Protein AF-A0A9D8FZQ9-F1 (afdb_monomer_lite)

Secondary structure (DSSP, 8-state):
--HHHHHHHHHHHHHHHHHHHHEEEEPTTEEEEEEETTEEEEEEPSEEEE--TTTEEEEEEESTT--

Foldseek 3Di:
DPPVVVVVVVVVVVVVVQQVQQKDAAAQQWWWFKDFPNHTPDIDHGGIGGDRPPGIDTDIDGNVPPD

pLDDT: mean 84.36, std 6.24, range [56.75, 91.88]

Structure (mmCIF, N/CA/C/O backbone):
data_AF-A0A9D8FZQ9-F1
#
_entry.id   AF-A0A9D8FZQ9-F1
#
loop_
_atom_site.group_PDB
_atom_site.id
_atom_site.type_symbol
_atom_site.label_atom_id
_atom_site.label_alt_id
_atom_site.label_comp_id
_atom_site.label_asym_id
_atom_site.label_entity_id
_atom_site.label_seq_id
_atom_site.pdbx_PDB_ins_code
_atom_site.Cartn_x
_atom_site.Cartn_y
_atom_site.Cartn_z
_atom_site.occupancy
_atom_site.B_iso_or_equiv
_atom_site.auth_seq_id
_atom_site.auth_comp_id
_atom_site.auth_asym_id
_atom_site.auth_atom_id
_atom_site.pdbx_PDB_model_num
ATOM 1 N N . MET A 1 1 ? 29.435 -5.718 -21.807 1.00 63.00 1 MET A N 1
ATOM 2 C CA . MET A 1 1 ? 28.025 -6.039 -21.486 1.00 63.00 1 MET A CA 1
ATOM 3 C C . MET A 1 1 ? 27.177 -5.673 -22.685 1.00 63.00 1 MET A C 1
ATOM 5 O O . MET A 1 1 ? 27.235 -4.529 -23.115 1.00 63.00 1 MET A O 1
ATOM 9 N N . ASN A 1 2 ? 26.441 -6.627 -23.251 1.00 84.00 2 ASN A N 1
ATOM 10 C CA . ASN A 1 2 ? 25.564 -6.347 -24.387 1.00 84.00 2 ASN A CA 1
ATOM 11 C C . ASN A 1 2 ? 24.420 -5.440 -23.921 1.00 84.00 2 ASN A C 1
ATOM 13 O O . ASN A 1 2 ? 23.838 -5.694 -22.868 1.00 84.00 2 ASN A O 1
ATOM 17 N N . VAL A 1 3 ? 24.079 -4.412 -24.701 1.00 84.94 3 VAL A N 1
ATOM 18 C CA . VAL A 1 3 ? 22.998 -3.462 -24.370 1.00 84.94 3 VAL A CA 1
ATOM 19 C C . VAL A 1 3 ? 21.684 -4.202 -24.080 1.00 84.94 3 VAL A C 1
ATOM 21 O O . VAL A 1 3 ? 21.000 -3.888 -23.111 1.00 84.94 3 VAL A O 1
ATOM 24 N N . ALA A 1 4 ? 21.396 -5.273 -24.826 1.00 84.31 4 ALA A N 1
ATOM 25 C CA . ALA A 1 4 ? 20.253 -6.154 -24.581 1.00 84.31 4 ALA A CA 1
ATOM 26 C C . ALA A 1 4 ? 20.252 -6.801 -23.179 1.00 84.31 4 ALA A C 1
ATOM 28 O O . ALA A 1 4 ? 19.200 -6.903 -22.555 1.00 84.31 4 ALA A O 1
ATOM 29 N N . ALA A 1 5 ? 21.417 -7.193 -22.652 1.00 87.06 5 ALA A N 1
ATOM 30 C CA . ALA A 1 5 ? 21.520 -7.773 -21.312 1.00 87.06 5 ALA A CA 1
ATOM 31 C C . ALA A 1 5 ? 21.251 -6.724 -20.220 1.00 87.06 5 ALA A C 1
ATOM 33 O O . ALA A 1 5 ? 20.588 -7.023 -19.231 1.00 87.06 5 ALA A O 1
ATOM 34 N N . VAL A 1 6 ? 21.705 -5.482 -20.420 1.00 88.56 6 VAL A N 1
ATOM 35 C CA . VAL A 1 6 ? 21.432 -4.371 -19.491 1.00 88.56 6 VAL A CA 1
ATOM 36 C C . VAL A 1 6 ? 19.937 -4.050 -19.452 1.00 88.56 6 VAL A C 1
ATOM 38 O O . VAL A 1 6 ? 19.369 -3.906 -18.371 1.00 88.56 6 VAL A O 1
ATOM 41 N N . VAL A 1 7 ? 19.282 -4.010 -20.616 1.00 90.44 7 VAL A N 1
ATOM 42 C CA . VAL A 1 7 ? 17.832 -3.779 -20.718 1.00 90.44 7 VAL A CA 1
ATOM 43 C C . VAL A 1 7 ? 17.046 -4.910 -20.050 1.00 90.44 7 VAL A C 1
ATOM 45 O O . VAL A 1 7 ? 16.128 -4.637 -19.281 1.00 90.44 7 VAL A O 1
ATOM 48 N N . ALA A 1 8 ? 17.429 -6.171 -20.271 1.00 89.50 8 ALA A N 1
ATOM 49 C CA . ALA A 1 8 ? 16.766 -7.313 -19.644 1.00 89.50 8 ALA A CA 1
ATOM 50 C C . ALA A 1 8 ? 16.850 -7.262 -18.108 1.00 89.50 8 ALA A C 1
ATOM 52 O O . ALA A 1 8 ? 15.840 -7.440 -17.428 1.00 89.50 8 ALA A O 1
ATOM 53 N N . ILE A 1 9 ? 18.027 -6.950 -17.556 1.00 91.00 9 ILE A N 1
ATOM 54 C CA . ILE A 1 9 ? 18.222 -6.818 -16.105 1.00 91.00 9 ILE A CA 1
ATOM 55 C C . ILE A 1 9 ? 17.373 -5.669 -15.544 1.00 91.00 9 ILE A C 1
ATOM 57 O O . ILE A 1 9 ? 16.706 -5.842 -14.524 1.00 91.00 9 ILE A O 1
ATOM 61 N N . ALA A 1 10 ? 17.341 -4.518 -16.222 1.00 90.00 10 ALA A N 1
ATOM 62 C CA . ALA A 1 10 ? 16.540 -3.374 -15.794 1.00 90.00 10 ALA A CA 1
ATOM 63 C C . ALA A 1 10 ? 15.036 -3.702 -15.739 1.00 90.00 10 ALA A C 1
ATOM 65 O O . ALA A 1 10 ? 14.370 -3.378 -14.757 1.00 90.00 10 ALA A O 1
ATOM 66 N N . VAL A 1 11 ? 14.506 -4.401 -16.748 1.00 91.88 11 VAL A N 1
ATOM 67 C CA . VAL A 1 11 ? 13.091 -4.811 -16.789 1.00 91.88 11 VAL A CA 1
ATOM 68 C C . VAL A 1 11 ? 12.750 -5.768 -15.645 1.00 91.88 11 VAL A C 1
ATOM 70 O O . VAL A 1 11 ? 11.724 -5.597 -14.985 1.00 91.88 11 VAL A O 1
ATOM 73 N N . VAL A 1 12 ? 13.618 -6.743 -15.365 1.00 91.88 12 VAL A N 1
ATOM 74 C CA . VAL A 1 12 ? 13.419 -7.697 -14.262 1.00 91.88 12 VAL A CA 1
ATOM 75 C C . VAL A 1 12 ? 13.371 -6.976 -12.915 1.00 91.88 12 VAL A C 1
ATOM 77 O O . VAL A 1 12 ? 12.478 -7.237 -12.109 1.00 91.88 12 VAL A O 1
ATOM 80 N N . ILE A 1 13 ? 14.276 -6.023 -12.685 1.00 90.88 13 ILE A N 1
ATOM 81 C CA . ILE A 1 13 ? 14.305 -5.230 -11.449 1.00 90.88 13 ILE A CA 1
ATOM 82 C C . ILE A 1 13 ? 13.002 -4.436 -11.279 1.00 90.88 13 ILE A C 1
ATOM 84 O O . ILE A 1 13 ? 12.410 -4.451 -10.199 1.00 90.88 13 ILE A O 1
ATOM 88 N N . VAL A 1 14 ? 12.515 -3.789 -12.341 1.00 89.12 14 VAL A N 1
ATOM 89 C CA . VAL A 1 14 ? 11.264 -3.014 -12.302 1.00 89.12 14 VAL A CA 1
ATOM 90 C C . VAL A 1 14 ? 10.064 -3.901 -11.967 1.00 89.12 14 VAL A C 1
ATOM 92 O O . VAL A 1 14 ? 9.247 -3.526 -11.124 1.00 89.12 14 VAL A O 1
ATOM 95 N N . LEU A 1 15 ? 9.969 -5.089 -12.569 1.00 86.50 15 LEU A N 1
ATOM 96 C CA . LEU A 1 15 ? 8.885 -6.037 -12.292 1.00 86.50 15 LEU A CA 1
ATOM 97 C C . LEU A 1 15 ? 8.889 -6.516 -10.837 1.00 86.50 15 LEU A C 1
ATOM 99 O O . LEU A 1 15 ? 7.829 -6.583 -10.212 1.00 86.50 15 LEU A O 1
ATOM 103 N N . ILE A 1 16 ? 10.068 -6.793 -10.275 1.00 86.62 16 ILE A N 1
ATOM 104 C CA . ILE A 1 16 ? 10.212 -7.198 -8.871 1.00 86.62 16 ILE A CA 1
ATOM 105 C C . ILE A 1 16 ? 9.737 -6.075 -7.942 1.00 86.62 16 ILE A C 1
ATOM 107 O O . ILE A 1 16 ? 8.942 -6.322 -7.035 1.00 86.62 16 ILE A O 1
ATOM 111 N N . ILE A 1 17 ? 10.162 -4.832 -8.186 1.00 85.44 17 ILE A N 1
ATOM 112 C CA . ILE A 1 17 ? 9.752 -3.676 -7.372 1.00 85.44 17 ILE A CA 1
ATOM 113 C C . ILE A 1 17 ? 8.231 -3.492 -7.415 1.00 85.44 17 ILE A C 1
ATOM 115 O O . ILE A 1 17 ? 7.603 -3.261 -6.378 1.00 85.44 17 ILE A O 1
ATOM 119 N N . LEU A 1 18 ? 7.622 -3.636 -8.593 1.00 83.75 18 LEU A N 1
ATOM 120 C CA . LEU A 1 18 ? 6.170 -3.564 -8.752 1.00 83.75 18 LEU A CA 1
ATOM 121 C C . LEU A 1 18 ? 5.458 -4.659 -7.951 1.00 83.75 18 LEU A C 1
ATOM 123 O O . LEU A 1 18 ? 4.491 -4.371 -7.247 1.00 83.75 18 LEU A O 1
ATOM 127 N N . PHE A 1 19 ? 5.961 -5.892 -8.002 1.00 83.38 19 PHE A N 1
ATOM 128 C CA . PHE A 1 19 ? 5.372 -7.017 -7.280 1.00 83.38 19 PHE A CA 1
ATOM 129 C C . PHE A 1 19 ? 5.426 -6.822 -5.759 1.00 83.38 19 PHE A C 1
ATOM 131 O O . PHE A 1 19 ? 4.420 -7.002 -5.075 1.00 83.38 19 PHE A O 1
ATOM 138 N N . PHE A 1 20 ? 6.562 -6.374 -5.219 1.00 79.88 20 PHE A N 1
ATOM 139 C CA . PHE A 1 20 ? 6.687 -6.087 -3.786 1.00 79.88 20 PHE A CA 1
ATOM 140 C C . PHE A 1 20 ? 5.854 -4.878 -3.347 1.00 79.88 20 PHE A C 1
ATOM 142 O O . PHE A 1 20 ? 5.284 -4.891 -2.257 1.00 79.88 20 PHE A O 1
ATOM 149 N N . SER A 1 21 ? 5.722 -3.855 -4.193 1.00 79.31 21 SER A N 1
ATOM 150 C CA . SER A 1 21 ? 4.899 -2.674 -3.897 1.00 79.31 21 SER A CA 1
ATOM 151 C C . SER A 1 21 ? 3.401 -3.002 -3.790 1.00 79.31 21 SER A C 1
ATOM 153 O O . SER A 1 21 ? 2.664 -2.330 -3.060 1.00 79.31 21 SER A O 1
ATOM 155 N N . ALA A 1 22 ? 2.958 -4.069 -4.464 1.00 79.50 22 ALA A N 1
ATOM 156 C CA . ALA A 1 22 ? 1.586 -4.563 -4.413 1.00 79.50 22 ALA A CA 1
ATOM 157 C C . ALA A 1 22 ? 1.212 -5.175 -3.053 1.00 79.50 22 ALA A C 1
ATOM 159 O O . ALA A 1 22 ? 0.045 -5.155 -2.658 1.00 79.50 22 ALA A O 1
ATOM 160 N N . VAL A 1 23 ? 2.183 -5.721 -2.318 1.00 83.94 23 VAL A N 1
ATOM 161 C CA . VAL A 1 23 ? 1.930 -6.391 -1.041 1.00 83.94 23 VAL A CA 1
ATOM 162 C C . VAL A 1 23 ? 1.904 -5.357 0.082 1.00 83.94 23 VAL A C 1
ATOM 164 O O . VAL A 1 23 ? 2.926 -4.785 0.458 1.00 83.94 23 VAL A O 1
ATOM 167 N N . LYS A 1 24 ? 0.726 -5.123 0.667 1.00 81.19 24 LYS A N 1
ATOM 168 C CA . LYS A 1 24 ? 0.563 -4.274 1.852 1.00 81.19 24 LYS A CA 1
ATOM 169 C C . LYS A 1 24 ? 0.066 -5.098 3.029 1.00 81.19 24 LYS A C 1
ATOM 171 O O . LYS A 1 24 ? -0.906 -5.844 2.933 1.00 81.19 24 LYS A O 1
ATOM 176 N N . VAL A 1 25 ? 0.718 -4.926 4.173 1.00 84.44 25 VAL A N 1
ATOM 177 C CA . VAL A 1 25 ? 0.323 -5.571 5.428 1.00 84.44 25 VAL A CA 1
ATOM 178 C C . VAL A 1 25 ? -0.392 -4.547 6.302 1.00 84.44 25 VAL A C 1
ATOM 180 O O . VAL A 1 25 ? 0.186 -3.520 6.666 1.00 84.44 25 VAL A O 1
ATOM 183 N N . VAL A 1 26 ? -1.657 -4.817 6.621 1.00 85.00 26 VAL A N 1
ATOM 184 C CA . VAL A 1 26 ? -2.489 -3.998 7.515 1.00 85.00 26 VAL A CA 1
ATOM 185 C C . VAL A 1 26 ? -2.540 -4.673 8.881 1.00 85.00 26 VAL A C 1
ATOM 187 O O . VAL A 1 26 ? -2.835 -5.867 8.965 1.00 85.00 26 VAL A O 1
ATOM 190 N N . GLN A 1 27 ? -2.235 -3.934 9.945 1.00 85.00 27 GLN A N 1
ATOM 191 C CA . GLN A 1 27 ? -2.195 -4.488 11.300 1.00 85.00 27 GLN A CA 1
ATOM 192 C C . GLN A 1 27 ? -3.608 -4.656 11.873 1.00 85.00 27 GLN A C 1
ATOM 194 O O . GLN A 1 27 ? -4.538 -4.001 11.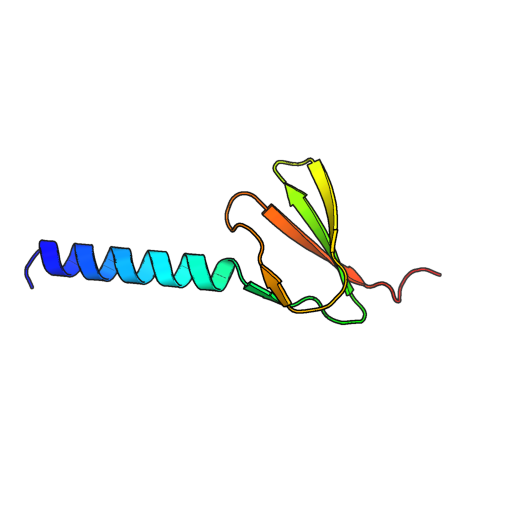423 1.00 85.00 27 GLN A O 1
ATOM 199 N N . GLN A 1 28 ? -3.790 -5.536 12.864 1.00 83.12 28 GLN A N 1
ATOM 200 C CA . GLN A 1 28 ? -5.117 -5.849 13.435 1.00 83.12 28 GLN A CA 1
ATOM 201 C C . GLN A 1 28 ? -5.839 -4.653 14.059 1.00 83.12 28 GLN A C 1
ATOM 203 O O . GLN A 1 28 ? -7.064 -4.622 14.079 1.00 83.12 28 GLN A O 1
ATOM 208 N N . TYR A 1 29 ? -5.081 -3.670 14.534 1.00 85.69 29 TYR A N 1
ATOM 209 C CA . TYR A 1 29 ? -5.605 -2.428 15.088 1.00 85.69 29 TYR A CA 1
ATOM 210 C C . TYR A 1 29 ? -5.769 -1.313 14.043 1.00 85.69 29 TYR A C 1
ATOM 212 O O . TYR A 1 29 ? -6.284 -0.249 14.372 1.00 85.69 29 TYR A O 1
ATOM 220 N N . GLU A 1 30 ? -5.367 -1.547 12.792 1.00 86.81 30 GLU A N 1
ATOM 221 C CA . GLU A 1 30 ? -5.501 -0.596 11.689 1.00 86.81 30 GLU A CA 1
ATOM 222 C C . GLU A 1 30 ? -6.596 -1.053 10.717 1.00 86.81 30 GLU A C 1
ATOM 224 O O . GLU A 1 30 ? -6.675 -2.219 10.329 1.00 86.81 30 GLU A O 1
ATOM 229 N N . LEU A 1 31 ? -7.396 -0.115 10.223 1.00 86.94 31 LEU A N 1
ATOM 230 C CA . LEU A 1 31 ? -8.233 -0.323 9.047 1.00 86.94 31 LEU A CA 1
ATOM 231 C C . LEU A 1 31 ? -7.525 0.228 7.810 1.00 86.94 31 LEU A C 1
ATOM 233 O O . LEU A 1 31 ? -7.146 1.397 7.752 1.00 86.94 31 LEU A O 1
ATOM 237 N N . GLY A 1 32 ? -7.352 -0.623 6.796 1.00 88.25 32 GLY A N 1
ATOM 238 C CA . GLY A 1 32 ? -6.763 -0.233 5.518 1.00 88.25 32 GLY A CA 1
ATOM 239 C C . GLY A 1 32 ? -7.835 0.313 4.583 1.00 88.25 32 GLY A C 1
ATOM 240 O O . GLY A 1 32 ? -8.540 -0.457 3.936 1.00 88.25 32 GLY A O 1
ATOM 241 N N . VAL A 1 33 ? -7.976 1.629 4.487 1.00 88.75 33 VAL A N 1
ATOM 242 C CA . VAL A 1 33 ? -8.905 2.271 3.551 1.00 88.75 33 VAL A CA 1
ATOM 243 C C . VAL A 1 33 ? -8.249 2.353 2.181 1.00 88.75 33 VAL A C 1
ATOM 245 O O . VAL A 1 33 ? -7.175 2.937 2.047 1.00 88.75 33 VAL A O 1
ATOM 248 N N . VAL A 1 34 ? -8.872 1.756 1.164 1.00 89.88 34 VAL A N 1
ATOM 249 C CA . VAL A 1 34 ? -8.341 1.773 -0.204 1.00 89.88 34 VAL A CA 1
ATOM 250 C C . VAL A 1 34 ? -9.063 2.830 -1.025 1.00 89.88 34 VAL A C 1
ATOM 252 O O . VAL A 1 34 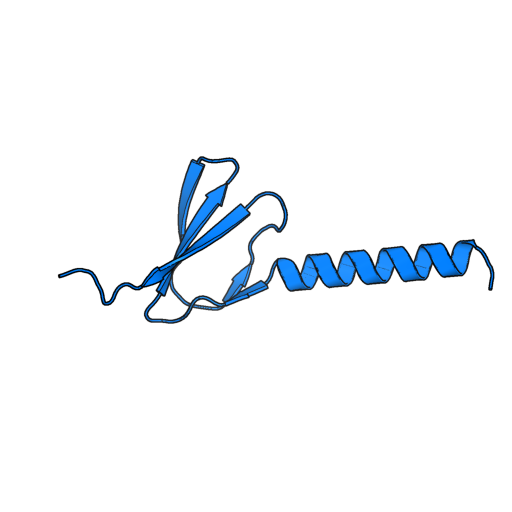? -10.286 2.795 -1.191 1.00 89.88 34 VAL A O 1
ATOM 255 N N . PHE A 1 35 ? -8.274 3.744 -1.567 1.00 89.25 35 PHE A N 1
ATOM 256 C CA . PHE A 1 35 ? -8.688 4.761 -2.512 1.00 89.25 35 PHE A CA 1
ATOM 257 C C . PHE A 1 35 ? -8.202 4.378 -3.904 1.00 89.25 35 PHE A C 1
ATOM 259 O O . PHE A 1 35 ? -7.036 4.043 -4.085 1.00 89.25 35 PHE A O 1
ATOM 266 N N . ARG A 1 36 ? -9.087 4.458 -4.890 1.00 89.62 36 ARG A N 1
ATOM 267 C CA . ARG A 1 36 ? -8.785 4.253 -6.305 1.00 89.62 36 ARG A CA 1
ATOM 268 C C . ARG A 1 36 ? -9.134 5.523 -7.049 1.00 89.62 36 ARG A C 1
ATOM 270 O O . ARG A 1 36 ? -10.304 5.901 -7.074 1.00 89.62 36 ARG A O 1
ATOM 277 N N . LEU A 1 37 ? -8.136 6.181 -7.642 1.00 86.06 37 LEU A N 1
ATOM 278 C CA . LEU A 1 37 ? -8.334 7.389 -8.460 1.00 86.06 37 LEU A CA 1
ATOM 279 C C . LEU A 1 37 ? -9.209 8.456 -7.763 1.00 86.06 37 LEU A C 1
ATOM 281 O O . LEU A 1 37 ? -10.140 9.001 -8.352 1.00 86.06 37 LEU A O 1
ATOM 285 N N . GLY A 1 38 ? -8.965 8.692 -6.470 1.00 83.69 38 GLY A N 1
ATOM 286 C CA . GLY A 1 38 ? -9.715 9.667 -5.667 1.00 83.69 38 GLY A CA 1
ATOM 287 C C . GLY A 1 38 ? -11.087 9.203 -5.158 1.00 83.69 38 GLY A C 1
ATOM 288 O O . GLY A 1 38 ? -11.738 9.949 -4.434 1.00 83.69 38 GLY A O 1
ATOM 289 N N . ARG A 1 39 ? -11.530 7.977 -5.469 1.00 85.94 39 ARG A N 1
ATOM 290 C CA . ARG A 1 39 ? -12.764 7.385 -4.928 1.00 85.94 39 ARG A CA 1
ATOM 291 C C . ARG A 1 39 ? -12.469 6.318 -3.882 1.00 85.94 39 ARG A C 1
ATOM 293 O O . ARG A 1 39 ? -11.563 5.503 -4.045 1.00 85.94 39 ARG A O 1
ATOM 300 N N . LEU A 1 40 ? -13.252 6.310 -2.806 1.00 87.44 40 LEU A N 1
ATOM 301 C CA . LEU A 1 40 ? -13.181 5.276 -1.777 1.00 87.44 40 LEU A CA 1
ATOM 302 C C . LEU A 1 40 ? -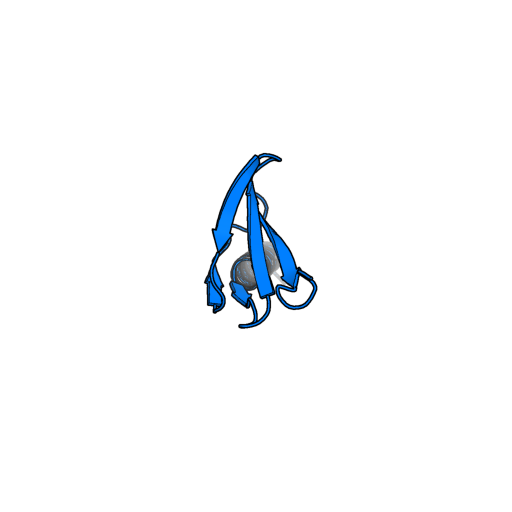13.795 3.983 -2.325 1.00 87.44 40 LEU A C 1
ATOM 304 O O . LEU A 1 40 ? -14.981 3.939 -2.634 1.00 87.44 40 LEU A O 1
ATOM 308 N N . VAL A 1 41 ? -12.978 2.938 -2.466 1.00 85.88 41 VAL A N 1
ATOM 309 C CA . VAL A 1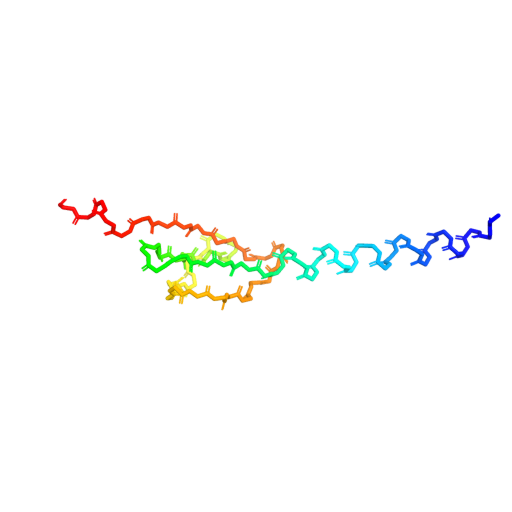 41 ? -13.442 1.614 -2.923 1.00 85.88 41 VAL A CA 1
ATOM 310 C C . VAL A 1 41 ? -13.999 0.814 -1.752 1.00 85.88 41 VAL A C 1
ATOM 312 O O . VAL A 1 41 ? -14.907 0.006 -1.915 1.00 85.88 41 VAL A O 1
ATOM 315 N N . GLY A 1 42 ? -13.445 1.036 -0.562 1.00 84.88 42 GLY A N 1
ATOM 316 C CA . GLY A 1 42 ? -13.913 0.413 0.664 1.00 84.88 42 GLY A CA 1
ATOM 317 C C . GLY A 1 42 ? -12.807 0.232 1.689 1.00 84.88 42 GLY A C 1
ATOM 318 O O . GLY A 1 42 ? -11.625 0.504 1.449 1.00 84.88 42 GLY A O 1
ATOM 319 N N . THR A 1 43 ? -13.211 -0.262 2.852 1.00 87.12 43 THR A N 1
ATOM 320 C CA . THR A 1 43 ? -12.302 -0.619 3.933 1.00 87.12 43 THR A CA 1
ATOM 321 C C . THR A 1 43 ? -11.888 -2.081 3.798 1.00 87.12 43 THR A C 1
ATOM 323 O O . THR A 1 43 ? -12.687 -2.995 3.582 1.00 87.12 43 THR A O 1
ATOM 326 N N . LYS A 1 44 ? -10.587 -2.325 3.894 1.00 85.62 44 LYS A N 1
ATOM 327 C CA . LYS A 1 44 ? -10.002 -3.657 3.940 1.00 85.62 44 LYS A CA 1
ATOM 328 C C . LYS A 1 44 ? -9.730 -3.987 5.406 1.00 85.62 44 LYS A C 1
ATOM 330 O O . LYS A 1 44 ? -8.957 -3.306 6.070 1.00 85.62 44 LYS A O 1
ATOM 335 N N . LYS A 1 45 ? -10.342 -5.081 5.875 1.00 82.94 45 LYS A N 1
ATOM 336 C CA . LYS A 1 45 ? -9.985 -5.761 7.133 1.00 82.94 45 LYS A CA 1
ATOM 337 C C . LYS A 1 45 ? -8.459 -5.968 7.283 1.00 82.94 45 LYS A C 1
ATOM 339 O O . LYS A 1 45 ? -7.782 -6.106 6.255 1.00 82.94 45 LYS A O 1
ATOM 344 N N . PRO A 1 46 ? -7.950 -6.050 8.522 1.00 85.19 46 PRO A N 1
ATOM 345 C CA . PRO A 1 46 ? -6.555 -6.368 8.802 1.00 85.19 46 PRO A CA 1
ATOM 346 C C . PRO A 1 46 ? -6.055 -7.657 8.147 1.00 85.19 46 PRO A C 1
ATOM 348 O O . PRO A 1 46 ? -6.829 -8.588 7.918 1.00 85.19 46 PRO A O 1
ATOM 351 N N .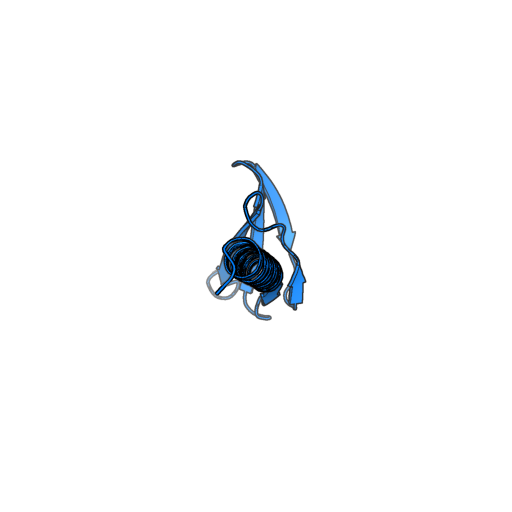 GLY A 1 47 ? -4.752 -7.716 7.873 1.00 86.56 47 GLY A N 1
ATOM 352 C CA . GLY A 1 47 ? -4.071 -8.850 7.253 1.00 86.56 47 GLY A CA 1
ATOM 353 C C . GLY A 1 47 ? -3.226 -8.458 6.041 1.00 86.56 47 GLY A C 1
ATOM 354 O O . GLY A 1 47 ? -3.046 -7.279 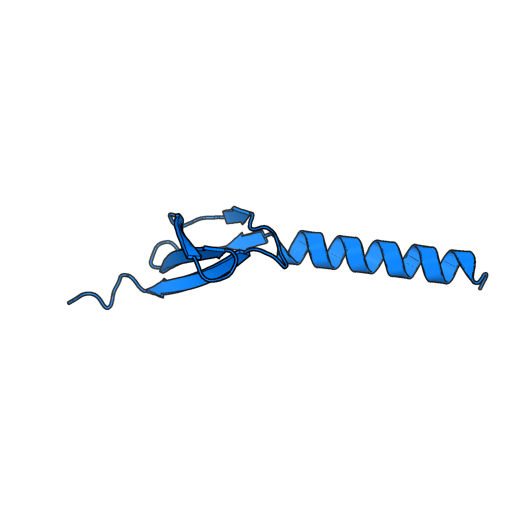5.723 1.00 86.56 47 GLY A O 1
ATOM 355 N N . ILE A 1 48 ? -2.710 -9.471 5.346 1.00 85.50 48 ILE A N 1
ATOM 356 C CA . ILE A 1 48 ? -1.975 -9.298 4.089 1.00 85.50 48 ILE A CA 1
ATOM 357 C C . ILE A 1 48 ? -2.998 -8.987 2.992 1.00 85.50 48 ILE A C 1
ATOM 359 O O . ILE A 1 48 ? -3.914 -9.774 2.738 1.00 85.50 48 ILE A O 1
ATOM 363 N N . ARG A 1 49 ? -2.882 -7.816 2.363 1.00 86.62 49 ARG A N 1
ATOM 364 C CA . ARG A 1 49 ? -3.704 -7.413 1.219 1.00 86.62 49 ARG A CA 1
ATOM 365 C C . ARG A 1 49 ? -2.816 -7.076 0.032 1.00 86.62 49 ARG A C 1
ATOM 367 O O . ARG A 1 49 ? -1.863 -6.312 0.145 1.00 86.62 49 ARG A O 1
ATOM 374 N N . LEU A 1 50 ? -3.202 -7.610 -1.119 1.00 85.06 50 LEU A N 1
ATOM 375 C CA . LEU A 1 50 ? -2.673 -7.189 -2.405 1.00 85.06 50 LEU A CA 1
ATOM 376 C C . LEU A 1 50 ? -3.463 -5.965 -2.871 1.00 85.06 50 LEU A C 1
ATOM 378 O O . LEU A 1 50 ? -4.696 -6.002 -2.932 1.00 85.06 50 LEU A O 1
ATOM 382 N N . ILE A 1 51 ? -2.754 -4.881 -3.159 1.00 84.25 51 ILE A N 1
ATOM 383 C CA . ILE A 1 51 ? -3.285 -3.696 -3.831 1.00 84.25 51 ILE A CA 1
ATOM 384 C C . ILE A 1 51 ? -2.619 -3.567 -5.192 1.00 84.25 51 ILE A C 1
ATOM 386 O O . ILE A 1 51 ? -1.495 -4.027 -5.371 1.00 84.25 51 ILE A O 1
ATOM 390 N N . VAL A 1 52 ? -3.296 -2.939 -6.149 1.00 85.12 52 VAL A N 1
ATOM 391 C CA . VAL A 1 52 ? -2.673 -2.649 -7.440 1.00 85.12 52 VAL A CA 1
ATOM 392 C C . VAL A 1 52 ? -1.784 -1.414 -7.265 1.00 85.12 52 VAL A C 1
ATOM 394 O O . VAL A 1 52 ? -2.324 -0.312 -7.111 1.00 85.12 52 VAL A O 1
ATOM 397 N N . PRO A 1 53 ? -0.444 -1.558 -7.263 1.00 74.19 53 PRO A N 1
ATOM 398 C CA . PRO A 1 53 ? 0.444 -0.405 -7.193 1.00 74.19 53 PRO A CA 1
ATOM 399 C C . PRO A 1 53 ? 0.189 0.472 -8.428 1.00 74.19 53 PRO A C 1
ATOM 401 O O . PRO A 1 53 ? -0.135 -0.055 -9.487 1.00 74.19 53 PRO A O 1
ATOM 404 N N . PHE A 1 54 ? 0.311 1.794 -8.283 1.00 79.25 54 PHE A N 1
ATOM 405 C CA . PHE A 1 54 ? -0.091 2.861 -9.227 1.00 79.25 54 PHE A CA 1
ATOM 406 C C . PHE A 1 54 ? -1.556 3.302 -9.196 1.00 79.25 54 PHE A C 1
ATOM 408 O O . PHE A 1 54 ? -1.805 4.504 -9.250 1.00 79.25 54 PHE A O 1
ATOM 415 N N . ILE A 1 55 ? -2.518 2.384 -9.120 1.00 84.75 55 ILE A N 1
ATOM 416 C CA . ILE A 1 55 ? -3.947 2.745 -9.214 1.00 84.75 55 ILE A CA 1
ATOM 417 C C . ILE A 1 55 ? -4.567 2.932 -7.826 1.00 84.75 55 ILE A C 1
ATOM 419 O O . ILE A 1 55 ? -5.368 3.849 -7.609 1.00 84.75 55 ILE A O 1
ATOM 423 N N . ASP A 1 56 ? -4.190 2.055 -6.896 1.00 87.12 56 ASP A N 1
ATOM 424 C CA . ASP A 1 56 ? -4.766 1.983 -5.564 1.00 87.12 56 ASP A CA 1
ATOM 425 C C . ASP A 1 56 ? -3.806 2.575 -4.528 1.00 87.12 56 ASP A C 1
ATOM 427 O O . ASP A 1 56 ? -2.640 2.194 -4.430 1.00 87.12 56 ASP A O 1
ATOM 431 N N . TYR A 1 57 ? -4.324 3.479 -3.702 1.00 83.56 57 TYR A N 1
ATOM 432 C CA . TYR A 1 57 ? -3.644 4.025 -2.536 1.00 83.56 57 TYR A CA 1
ATOM 433 C C . TYR A 1 57 ? -4.322 3.518 -1.267 1.00 83.56 57 TYR A C 1
ATOM 435 O O . TYR A 1 57 ? -5.517 3.723 -1.061 1.00 83.56 57 TYR A O 1
ATOM 443 N N . MET A 1 58 ? -3.563 2.861 -0.392 1.00 84.69 58 MET A N 1
ATOM 444 C CA . MET A 1 58 ? -4.071 2.387 0.895 1.00 84.69 58 MET A CA 1
ATOM 445 C C . MET A 1 58 ? -3.641 3.335 2.014 1.00 84.69 58 MET A C 1
ATOM 447 O O . MET A 1 58 ? -2.446 3.521 2.243 1.00 84.69 58 MET A O 1
ATOM 451 N N . LYS A 1 59 ? -4.610 3.896 2.741 1.00 86.44 59 LYS A N 1
ATOM 452 C CA . LYS A 1 59 ? -4.382 4.662 3.969 1.00 86.44 59 LYS A CA 1
ATOM 453 C C . LYS A 1 59 ? -4.752 3.805 5.171 1.00 86.44 59 LYS A C 1
ATOM 455 O O . LYS A 1 59 ? -5.855 3.272 5.238 1.00 86.44 59 LYS A O 1
ATOM 460 N N . LYS A 1 60 ? -3.823 3.665 6.109 1.00 88.50 60 LYS A N 1
ATOM 461 C CA . LYS A 1 60 ? -4.044 2.964 7.373 1.00 88.50 60 LYS A CA 1
ATOM 462 C C . LYS A 1 60 ? -4.603 3.954 8.383 1.00 88.50 60 LYS A C 1
ATOM 464 O O . LYS A 1 60 ? -4.022 5.022 8.566 1.00 88.50 60 LYS A O 1
ATOM 469 N N . ILE A 1 61 ? -5.741 3.627 8.976 1.00 85.69 61 ILE A N 1
ATOM 470 C CA . ILE A 1 61 ? -6.370 4.428 10.025 1.00 85.69 61 ILE A CA 1
ATOM 471 C C . ILE A 1 61 ? -6.389 3.580 11.287 1.00 85.69 61 ILE A C 1
ATOM 473 O O . ILE A 1 61 ? -6.865 2.447 11.250 1.00 85.69 61 ILE A O 1
ATOM 477 N N . ASP A 1 62 ? -5.852 4.115 12.381 1.00 85.56 62 ASP A N 1
ATOM 478 C CA . ASP A 1 62 ? -5.910 3.442 13.674 1.00 85.56 62 ASP A CA 1
ATOM 479 C C . ASP A 1 62 ? -7.352 3.445 14.189 1.00 85.56 62 ASP A C 1
ATOM 481 O O . ASP A 1 62 ? -8.018 4.480 14.239 1.00 85.56 62 ASP A O 1
ATOM 485 N N . THR A 1 63 ? -7.834 2.267 14.562 1.00 82.69 63 THR A N 1
ATOM 486 C CA . THR A 1 63 ? -9.194 2.076 15.077 1.00 82.69 63 THR A CA 1
ATOM 487 C C . THR A 1 63 ? -9.292 2.364 16.575 1.00 82.69 63 THR A C 1
ATOM 489 O O . THR A 1 63 ? -10.394 2.449 17.105 1.00 82.69 63 THR A O 1
ATOM 492 N N . ARG A 1 64 ? -8.161 2.529 17.271 1.00 79.38 64 ARG A N 1
ATOM 493 C CA . ARG A 1 64 ? -8.111 2.784 18.722 1.00 79.38 64 ARG A CA 1
ATOM 494 C C . ARG A 1 64 ? -8.526 4.197 19.115 1.00 79.38 64 ARG A C 1
ATOM 496 O O . ARG A 1 64 ? -8.893 4.415 20.259 1.00 79.38 64 ARG A O 1
ATOM 503 N N . VAL A 1 65 ? -8.441 5.144 18.185 1.00 74.44 65 VAL A N 1
ATOM 504 C CA . VAL A 1 65 ? -8.626 6.581 18.452 1.00 74.44 65 VAL A CA 1
ATOM 505 C C . VAL A 1 65 ? -10.088 7.016 18.254 1.00 74.44 65 VAL A C 1
ATOM 507 O O . VAL A 1 65 ? -10.397 8.201 18.246 1.00 74.44 65 VAL A O 1
ATOM 510 N N . VAL A 1 66 ? -11.009 6.063 18.083 1.00 62.12 66 VAL A N 1
ATOM 511 C CA . VAL A 1 66 ? -12.446 6.348 18.014 1.00 62.12 66 VAL A CA 1
ATOM 512 C C . VAL A 1 66 ? -13.011 6.308 19.438 1.00 62.12 66 VAL A C 1
ATOM 514 O O . VAL A 1 66 ? -13.468 5.265 19.901 1.00 62.12 66 VAL A O 1
ATOM 517 N N . THR A 1 67 ? -12.925 7.442 20.132 1.00 56.75 67 THR A N 1
ATOM 518 C CA . THR A 1 67 ? -13.693 7.771 21.350 1.00 56.75 67 THR A CA 1
ATOM 519 C C . THR A 1 67 ? -14.626 8.926 21.062 1.00 56.75 67 THR A C 1
ATOM 521 O O . THR A 1 67 ? -14.183 9.842 20.331 1.00 56.75 67 THR A O 1
#

Sequence (67 aa):
MNVAAVVAIAVVIVLIILFFSAVKVVQQYELGVVFRLGRLVGTKKPGIRLIVPFIDYMKKIDTRVVT

Radius of gyration: 16.74 Å; chains: 1; bounding box: 42×19×46 Å